Protein AF-A0A2P8FN75-F1 (afdb_monomer_lite)

Organism: NCBI:txid363837

Radius of gyration: 13.48 Å; chains: 1; bounding box: 34×28×30 Å

Foldseek 3Di:
DDDDDDDDDDDDPPDPQQAEAEDPADPPVVVVLVVVVVVVDPPWNWDWDQDPVGNQKIWTWTADPRNHIYIYIHGDD

Sequence (77 aa):
MGDIVLNISEHHGDASPGACVCVDDFKDIEAYQKKLIDKQYKYNRPGIEEAFYDPTILTVTVNDPFYNKIIFAGKKQ

Secondary structure (DSSP, 8-state):
-PPP-------TTTS-TT-EEEE-S-SSHHHHHHHHHHTT-TT-----EEETTEEEEEEEEEE-TTS-EEEEEEE--

pLDDT: mean 87.8, std 12.78, range [48.78, 98.19]

InterPro domains:
  IPR000335 Bleomycin resistance protein [PF19581] (4-76)
  IPR029068 Glyoxalase/Bleomycin resistance protein/Dihydroxybiphenyl dioxygenase [SSF54593] (4-73)

Structure (mmCIF, N/CA/C/O backbone):
data_AF-A0A2P8FN75-F1
#
_entry.id   AF-A0A2P8FN75-F1
#
loop_
_atom_site.group_PDB
_atom_site.id
_atom_site.type_symbol
_atom_site.label_atom_id
_atom_site.label_alt_id
_atom_site.label_comp_id
_atom_site.label_asym_id
_atom_site.label_entity_id
_atom_site.label_seq_id
_atom_site.pdbx_PDB_ins_code
_atom_site.Cartn_x
_atom_site.Cartn_y
_atom_site.Cartn_z
_atom_site.occupancy
_atom_site.B_iso_or_equiv
_atom_site.auth_seq_id
_atom_site.auth_comp_id
_atom_site.auth_asym_id
_atom_site.auth_atom_id
_atom_site.pdbx_PDB_model_num
ATOM 1 N N . MET A 1 1 ? -18.845 6.247 -11.421 1.00 48.78 1 MET A N 1
ATOM 2 C CA . MET A 1 1 ? -17.386 6.213 -11.198 1.00 48.78 1 MET A CA 1
ATOM 3 C C . MET A 1 1 ? -16.823 5.181 -12.149 1.00 48.78 1 MET A C 1
ATOM 5 O O . MET A 1 1 ? -17.393 4.101 -12.216 1.00 48.78 1 MET A O 1
ATOM 9 N N . GLY A 1 2 ? -15.852 5.577 -12.970 1.00 67.31 2 GLY A N 1
ATOM 10 C CA . GLY A 1 2 ? -15.200 4.687 -13.932 1.00 67.31 2 GLY A CA 1
ATOM 11 C C . GLY A 1 2 ? -14.054 3.911 -13.289 1.00 67.31 2 GLY A C 1
ATOM 12 O O . GLY A 1 2 ? -13.690 4.180 -12.144 1.00 67.31 2 GLY A O 1
ATOM 13 N N . ASP A 1 3 ? -13.502 2.963 -14.034 1.00 76.19 3 ASP A N 1
ATOM 14 C CA . ASP A 1 3 ? -12.367 2.159 -13.591 1.00 76.19 3 ASP A CA 1
ATOM 15 C C . ASP A 1 3 ? -11.081 2.995 -13.508 1.00 76.19 3 ASP A C 1
ATOM 17 O O . ASP A 1 3 ? -10.863 3.919 -14.296 1.00 76.19 3 ASP A O 1
ATOM 21 N N . ILE A 1 4 ? -10.206 2.643 -12.563 1.00 82.06 4 ILE A N 1
ATOM 22 C CA . ILE A 1 4 ? -8.844 3.179 -12.481 1.00 82.06 4 ILE A CA 1
ATOM 23 C C . ILE A 1 4 ? -7.925 2.229 -13.246 1.00 82.06 4 ILE A C 1
ATOM 25 O O . ILE A 1 4 ? -7.804 1.056 -12.892 1.00 82.06 4 ILE A O 1
ATOM 29 N N . VAL A 1 5 ? -7.252 2.742 -14.277 1.00 84.75 5 VAL A N 1
ATOM 30 C CA . VAL A 1 5 ? -6.251 1.993 -15.045 1.00 84.75 5 VAL A CA 1
ATOM 31 C C . VAL A 1 5 ? -4.876 2.570 -14.749 1.00 84.75 5 VAL A C 1
ATOM 33 O O . VAL A 1 5 ? -4.585 3.712 -15.099 1.00 84.75 5 VAL A O 1
ATOM 36 N N . LEU A 1 6 ? -4.027 1.768 -14.108 1.00 82.38 6 LEU A N 1
ATOM 37 C CA . LEU A 1 6 ? -2.634 2.118 -13.859 1.00 82.38 6 LEU A CA 1
ATOM 38 C C . LEU A 1 6 ? -1.748 1.432 -14.902 1.00 82.38 6 LEU A C 1
ATOM 40 O O . LEU A 1 6 ? -1.606 0.210 -14.895 1.00 82.38 6 LEU A O 1
ATOM 44 N N . ASN A 1 7 ? -1.143 2.224 -15.787 1.00 81.50 7 ASN A N 1
ATOM 45 C CA . ASN A 1 7 ? -0.133 1.737 -16.721 1.00 81.50 7 ASN A CA 1
ATOM 46 C C . ASN A 1 7 ? 1.240 1.848 -16.056 1.00 81.50 7 ASN A C 1
ATOM 48 O O . ASN A 1 7 ? 1.709 2.953 -15.791 1.00 81.50 7 ASN A O 1
ATOM 52 N N . ILE A 1 8 ? 1.867 0.706 -15.779 1.00 74.81 8 ILE A N 1
ATOM 53 C CA . ILE A 1 8 ? 3.213 0.636 -15.202 1.00 74.81 8 ILE A CA 1
ATOM 54 C C . ILE A 1 8 ? 4.178 0.214 -16.308 1.00 74.81 8 ILE A C 1
ATOM 56 O O . ILE A 1 8 ? 3.949 -0.790 -16.982 1.00 74.81 8 ILE A O 1
ATOM 60 N N . SER A 1 9 ? 5.258 0.971 -16.488 1.00 72.12 9 SER A N 1
ATOM 61 C CA . SER A 1 9 ? 6.334 0.652 -17.425 1.00 72.12 9 SER A CA 1
ATOM 62 C C . SER A 1 9 ? 7.668 0.562 -16.697 1.00 72.12 9 SER A C 1
ATOM 64 O O . SER A 1 9 ? 8.013 1.446 -15.914 1.00 72.12 9 SER A O 1
ATOM 66 N N . GLU A 1 10 ? 8.457 -0.459 -17.013 1.00 62.06 10 GLU A N 1
ATOM 67 C CA . GLU A 1 10 ? 9.865 -0.506 -16.635 1.00 62.06 10 GLU A CA 1
ATOM 68 C C . GLU A 1 10 ? 10.638 0.471 -17.531 1.00 62.06 10 GLU A C 1
ATOM 70 O O . GLU A 1 10 ? 10.769 0.236 -18.732 1.00 62.06 10 GLU A O 1
ATOM 75 N N . HIS A 1 11 ? 11.096 1.601 -16.987 1.00 64.12 11 HIS A N 1
ATOM 76 C CA . HIS A 1 11 ? 11.971 2.542 -17.695 1.00 64.12 11 HIS A CA 1
ATOM 77 C C . HIS A 1 11 ? 13.179 2.877 -16.820 1.00 64.12 11 HIS A C 1
ATOM 79 O O . HIS A 1 11 ? 13.070 3.554 -15.802 1.00 64.12 11 HIS A O 1
ATOM 85 N N . HIS A 1 12 ? 14.356 2.412 -17.227 1.00 49.00 12 HIS A N 1
ATOM 86 C CA . HIS A 1 12 ? 15.616 2.746 -16.574 1.00 49.00 12 HIS A CA 1
ATOM 87 C C . HIS A 1 12 ? 16.170 4.038 -17.204 1.00 49.00 12 HIS A C 1
ATOM 89 O O . HIS A 1 12 ? 16.735 3.992 -18.293 1.00 49.00 12 HIS A O 1
ATOM 95 N N . GLY A 1 13 ? 15.977 5.195 -16.556 1.00 54.88 13 GLY A N 1
ATOM 96 C CA . GLY A 1 13 ? 16.612 6.467 -16.952 1.00 54.88 13 GLY A CA 1
ATOM 97 C C . GLY A 1 13 ? 15.705 7.703 -16.999 1.00 54.88 13 GLY A C 1
ATOM 98 O O . GLY A 1 13 ? 16.188 8.789 -16.701 1.00 54.88 13 GLY A O 1
ATOM 99 N N . ASP A 1 14 ? 14.415 7.539 -17.314 1.00 62.81 14 ASP A N 1
ATOM 100 C CA . ASP A 1 14 ? 13.411 8.630 -17.389 1.00 62.81 14 ASP A CA 1
AT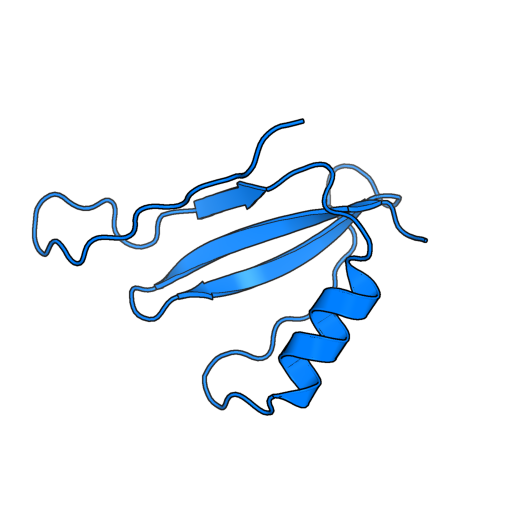OM 101 C C . ASP A 1 14 ? 12.173 8.363 -16.503 1.00 62.81 14 ASP A C 1
ATOM 103 O O . ASP A 1 14 ? 11.207 9.120 -16.467 1.00 62.81 14 ASP A O 1
ATOM 107 N N . ALA A 1 15 ? 12.172 7.254 -15.757 1.00 56.03 15 ALA A N 1
ATOM 108 C CA . ALA A 1 15 ? 11.125 6.993 -14.778 1.00 56.03 15 ALA A CA 1
ATOM 109 C C . ALA A 1 15 ? 11.383 7.775 -13.488 1.00 56.03 15 ALA A C 1
ATOM 111 O O . ALA A 1 15 ? 12.530 7.964 -13.089 1.00 56.03 15 ALA A O 1
ATOM 112 N N . SER A 1 16 ? 10.305 8.143 -12.791 1.00 62.09 16 SER A N 1
ATOM 113 C CA . SER A 1 16 ? 10.362 8.557 -11.386 1.00 62.09 16 SER A CA 1
ATOM 114 C C . SER A 1 16 ? 10.585 7.311 -10.521 1.00 62.09 16 SER A C 1
ATOM 116 O O . SER A 1 16 ? 9.640 6.540 -10.343 1.00 62.09 16 SER A O 1
ATOM 118 N N . PRO A 1 17 ? 11.803 7.061 -10.005 1.00 65.12 17 PRO A N 1
ATOM 119 C CA . PRO A 1 17 ? 12.068 5.869 -9.214 1.00 65.12 17 PRO A CA 1
ATOM 120 C C . PRO A 1 17 ? 11.276 5.960 -7.909 1.00 65.12 17 PRO A C 1
ATOM 122 O O . PRO A 1 17 ? 11.354 6.969 -7.207 1.00 65.12 17 PRO A O 1
ATOM 125 N N . GLY A 1 18 ? 10.520 4.913 -7.576 1.00 73.38 18 GLY A N 1
ATOM 126 C CA . GLY A 1 18 ? 9.738 4.873 -6.341 1.00 73.38 18 GLY A CA 1
ATOM 127 C C . GLY A 1 18 ? 8.548 5.832 -6.330 1.00 73.38 18 GLY A C 1
ATOM 128 O O . GLY A 1 18 ? 8.274 6.461 -5.304 1.00 73.38 18 GLY A O 1
ATOM 129 N N . ALA A 1 19 ? 7.843 5.955 -7.459 1.00 86.25 19 ALA A N 1
ATOM 130 C CA . ALA A 1 19 ? 6.625 6.750 -7.546 1.00 86.25 19 ALA A CA 1
ATO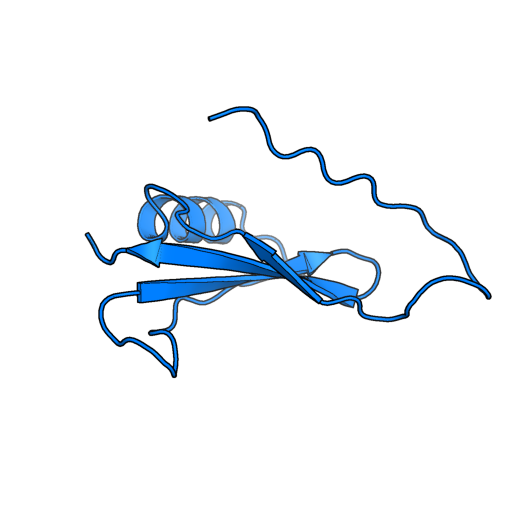M 131 C C . ALA A 1 19 ? 5.606 6.327 -6.472 1.00 86.25 19 ALA A C 1
ATOM 133 O O . ALA A 1 19 ? 5.522 5.156 -6.101 1.00 86.25 19 ALA A O 1
ATOM 134 N N . CYS A 1 20 ? 4.821 7.285 -5.979 1.00 90.06 20 CYS A N 1
ATOM 135 C CA . CYS A 1 20 ? 3.778 7.050 -4.986 1.00 90.06 20 CYS A CA 1
ATOM 136 C C . CYS A 1 20 ? 2.423 7.468 -5.560 1.00 90.06 20 CYS A C 1
ATOM 138 O O . CYS A 1 20 ? 2.245 8.628 -5.932 1.00 90.06 20 CYS A O 1
ATOM 140 N N . VAL A 1 21 ? 1.481 6.531 -5.634 1.00 91.25 21 VAL A N 1
ATOM 141 C CA . VAL A 1 21 ? 0.116 6.757 -6.124 1.00 91.25 21 VAL A CA 1
ATOM 142 C C . VAL A 1 21 ? -0.865 6.482 -4.992 1.00 91.25 21 VAL A C 1
ATOM 144 O O . VAL A 1 21 ? -0.787 5.429 -4.363 1.00 91.25 21 VAL A O 1
ATOM 147 N N . CYS A 1 22 ? -1.798 7.404 -4.751 1.00 93.75 22 CYS A N 1
ATOM 148 C CA . CYS A 1 22 ? -2.902 7.210 -3.812 1.00 93.75 22 CYS A CA 1
ATOM 149 C C . CYS A 1 22 ? -4.202 6.955 -4.580 1.00 93.75 22 CYS A C 1
ATOM 151 O O . CYS A 1 22 ? -4.522 7.674 -5.525 1.00 93.75 22 CYS A O 1
ATOM 153 N N . VAL A 1 23 ? -4.928 5.918 -4.177 1.00 94.12 23 VAL A N 1
ATOM 154 C CA . VAL A 1 23 ? -6.266 5.578 -4.654 1.00 94.12 23 VAL A CA 1
ATOM 155 C C . VAL A 1 23 ? -7.236 5.848 -3.511 1.00 94.12 23 VAL A C 1
ATOM 157 O O . VAL A 1 23 ? -7.300 5.068 -2.560 1.00 94.12 23 VAL A O 1
ATOM 160 N N . ASP A 1 24 ? -7.964 6.956 -3.612 1.00 93.25 24 ASP A N 1
ATOM 161 C CA . ASP A 1 24 ? -8.933 7.394 -2.606 1.00 93.25 24 ASP A CA 1
ATOM 162 C C . ASP A 1 24 ? -10.317 6.747 -2.795 1.00 93.25 24 ASP A C 1
ATOM 164 O O . ASP A 1 24 ? -10.637 6.215 -3.861 1.00 93.25 24 ASP A O 1
ATOM 168 N N . ASP A 1 25 ? -11.148 6.821 -1.748 1.00 93.31 25 ASP A N 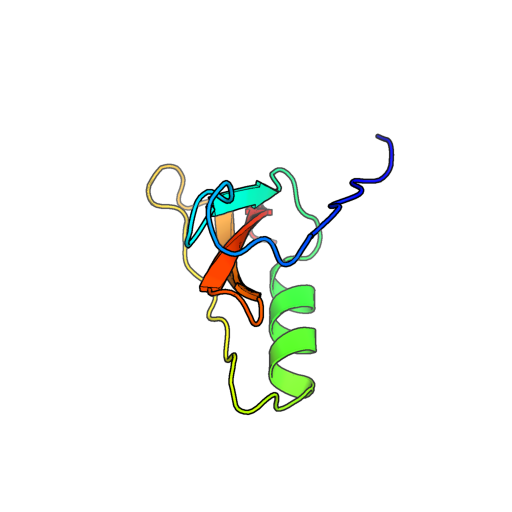1
ATOM 169 C CA . ASP A 1 25 ? -12.510 6.257 -1.678 1.00 93.31 25 ASP A CA 1
ATOM 170 C C . ASP A 1 25 ? -12.574 4.756 -2.030 1.00 93.31 25 ASP A C 1
ATOM 172 O O . ASP A 1 25 ? -13.524 4.251 -2.638 1.00 93.31 25 ASP A O 1
ATOM 176 N N . PHE A 1 26 ? -11.529 4.017 -1.646 1.00 94.81 26 PHE A N 1
ATOM 177 C CA . PHE A 1 26 ? -11.438 2.582 -1.863 1.00 94.81 26 PHE A CA 1
ATOM 178 C C . PHE A 1 26 ? -12.405 1.834 -0.941 1.00 94.81 26 PHE A C 1
ATOM 180 O O . PHE A 1 26 ? -12.406 2.008 0.280 1.00 94.81 26 PHE A O 1
ATOM 187 N N . LYS A 1 27 ? -13.233 0.970 -1.526 1.00 93.81 27 LYS A N 1
ATOM 188 C CA . LYS A 1 27 ? -14.238 0.196 -0.789 1.00 93.81 27 LYS A CA 1
ATOM 189 C C . LYS A 1 27 ? -13.643 -1.092 -0.235 1.00 93.81 27 LYS A C 1
ATOM 191 O O . LYS A 1 27 ? -12.753 -1.682 -0.841 1.00 93.81 27 LYS A O 1
ATOM 196 N N . ASP A 1 28 ? -14.176 -1.536 0.897 1.00 95.25 28 ASP A N 1
ATOM 197 C CA . ASP A 1 28 ? -13.865 -2.830 1.510 1.00 95.25 28 ASP A CA 1
ATOM 198 C C . ASP A 1 28 ? -12.363 -3.044 1.799 1.00 95.25 28 ASP A C 1
ATOM 200 O O . ASP A 1 28 ? -11.814 -4.134 1.608 1.00 95.25 28 ASP A O 1
ATOM 204 N N . ILE A 1 29 ? -11.673 -1.993 2.259 1.00 96.38 29 ILE A N 1
ATOM 205 C CA . ILE A 1 29 ? -10.208 -1.968 2.405 1.00 96.38 29 ILE A CA 1
ATOM 206 C C . ILE A 1 29 ? -9.653 -3.070 3.324 1.00 96.38 29 ILE A C 1
ATOM 208 O O . ILE A 1 29 ? -8.637 -3.688 3.005 1.00 96.38 29 ILE A O 1
ATOM 212 N N . GLU A 1 30 ? -10.340 -3.384 4.421 1.00 96.31 30 GLU A N 1
ATOM 213 C CA . GLU A 1 30 ? -9.957 -4.465 5.339 1.00 96.31 30 GLU A CA 1
ATOM 214 C C . GLU A 1 30 ? -10.044 -5.840 4.670 1.00 96.31 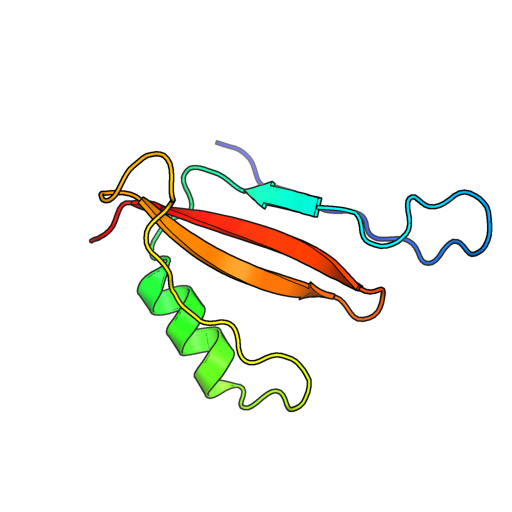30 GLU A C 1
ATOM 216 O O . GLU A 1 30 ? -9.126 -6.658 4.772 1.00 96.31 30 GLU A O 1
ATOM 221 N N . ALA A 1 31 ? -11.122 -6.086 3.918 1.00 96.56 31 ALA A N 1
ATOM 222 C CA . ALA A 1 31 ? -11.292 -7.324 3.168 1.00 96.56 31 ALA A CA 1
ATOM 223 C C . ALA A 1 31 ? -10.228 -7.453 2.068 1.00 96.56 31 ALA A C 1
ATOM 225 O O . ALA A 1 31 ? -9.689 -8.540 1.836 1.00 96.56 31 ALA A O 1
ATOM 226 N N . TYR A 1 32 ? -9.881 -6.339 1.419 1.00 95.75 32 TYR A N 1
ATOM 227 C CA . TYR A 1 32 ? -8.813 -6.293 0.431 1.00 95.75 32 TYR A CA 1
ATOM 228 C C . TYR A 1 32 ? -7.439 -6.597 1.044 1.00 95.75 32 TYR A C 1
ATOM 230 O O . TYR A 1 32 ? -6.726 -7.457 0.523 1.00 95.75 32 TYR A O 1
ATOM 238 N N . GLN A 1 33 ? -7.088 -5.978 2.175 1.00 96.56 33 GLN A N 1
ATOM 239 C CA . GLN A 1 33 ? -5.838 -6.261 2.889 1.00 96.56 33 GLN A CA 1
ATOM 240 C C . GLN A 1 33 ? -5.751 -7.732 3.299 1.00 96.56 33 GLN A C 1
ATOM 242 O O . GLN A 1 33 ? -4.744 -8.389 3.017 1.00 96.56 33 GLN A O 1
ATOM 247 N N . LYS A 1 34 ? -6.833 -8.285 3.860 1.00 96.56 34 LYS A N 1
ATOM 248 C CA . LYS A 1 34 ? -6.898 -9.701 4.226 1.00 96.56 34 LYS A CA 1
ATOM 249 C C . LYS A 1 34 ? -6.648 -10.596 3.011 1.00 96.56 34 LYS A C 1
ATOM 251 O O . LYS A 1 34 ? -5.809 -11.493 3.066 1.00 96.56 34 LYS A O 1
ATOM 256 N N . LYS A 1 35 ? -7.310 -10.312 1.884 1.00 96.62 35 LYS A N 1
ATOM 257 C CA . LYS A 1 35 ? -7.117 -11.039 0.620 1.00 96.62 35 LYS A CA 1
ATOM 258 C C . LYS A 1 35 ? -5.666 -10.984 0.134 1.00 96.62 35 LYS A C 1
ATOM 260 O O . LYS A 1 35 ? -5.199 -11.948 -0.468 1.00 96.62 35 LYS A O 1
ATOM 265 N N . LEU A 1 36 ? -4.949 -9.879 0.349 1.00 95.44 36 LEU A N 1
ATOM 266 C CA . LEU A 1 36 ? -3.531 -9.771 -0.006 1.00 95.44 36 LEU A CA 1
ATOM 267 C C . LEU A 1 36 ? -2.639 -10.612 0.914 1.00 95.44 36 LEU A C 1
ATOM 269 O O . LEU A 1 36 ? -1.761 -11.314 0.412 1.00 95.44 36 LEU A O 1
ATOM 273 N N . ILE A 1 37 ? -2.875 -10.593 2.228 1.00 96.88 37 ILE A N 1
ATOM 274 C CA . ILE A 1 37 ? -2.119 -11.410 3.190 1.00 96.88 37 ILE A CA 1
ATOM 275 C C . ILE A 1 37 ? -2.350 -12.907 2.969 1.00 96.88 37 ILE A C 1
ATOM 277 O O . ILE A 1 37 ? -1.391 -13.681 2.997 1.00 96.88 37 ILE A O 1
ATOM 281 N N . ASP A 1 38 ? -3.586 -13.310 2.666 1.00 97.19 38 ASP A N 1
ATOM 282 C CA . ASP A 1 38 ? -3.950 -14.707 2.402 1.00 97.19 38 ASP A CA 1
ATOM 283 C C . ASP A 1 38 ? -3.210 -15.288 1.178 1.00 97.19 38 ASP A C 1
ATOM 285 O O . ASP A 1 38 ? -3.012 -16.499 1.095 1.00 97.19 38 ASP A O 1
ATOM 289 N N . LYS A 1 39 ? -2.729 -14.447 0.246 1.00 95.81 39 LYS A N 1
ATOM 290 C CA . LYS A 1 39 ? -1.877 -14.892 -0.876 1.00 95.81 39 LYS A CA 1
ATOM 291 C C . LYS A 1 39 ? -0.473 -15.320 -0.442 1.00 95.81 39 LYS A C 1
ATOM 293 O O . LYS A 1 39 ? 0.263 -15.865 -1.259 1.00 95.81 39 LYS A O 1
ATOM 298 N N . GLN A 1 40 ? -0.073 -15.024 0.797 1.00 93.62 40 GLN A N 1
ATOM 299 C CA . GLN A 1 40 ? 1.243 -15.342 1.358 1.00 93.62 40 GLN A CA 1
ATOM 300 C C . GLN A 1 40 ? 2.421 -14.882 0.481 1.00 93.62 40 GLN A C 1
ATOM 302 O O . GLN A 1 40 ? 3.462 -15.538 0.406 1.00 93.62 40 GLN A O 1
ATOM 307 N N . TYR A 1 41 ? 2.277 -13.735 -0.189 1.00 92.88 41 TYR A N 1
ATOM 308 C CA . TYR A 1 41 ? 3.322 -13.228 -1.068 1.00 92.88 41 TYR A CA 1
ATOM 309 C C . TYR A 1 41 ? 4.565 -12.827 -0.261 1.00 92.88 41 TYR A C 1
ATOM 311 O O . TYR A 1 41 ? 4.513 -11.996 0.643 1.00 92.88 41 TYR A O 1
ATOM 319 N N . LYS A 1 42 ? 5.711 -13.436 -0.583 1.00 92.75 42 LYS A N 1
ATOM 320 C CA . LYS A 1 42 ? 6.944 -13.321 0.215 1.00 92.75 42 LYS A CA 1
ATOM 321 C C . LYS A 1 42 ? 7.469 -11.887 0.323 1.00 92.75 42 LYS A C 1
ATOM 323 O O . LYS A 1 42 ? 8.028 -11.528 1.357 1.00 92.75 42 LYS A O 1
ATOM 328 N N . TYR A 1 43 ? 7.311 -11.101 -0.739 1.00 89.31 43 TYR A N 1
ATOM 329 C CA . TYR A 1 43 ? 7.950 -9.791 -0.887 1.00 89.31 43 TYR A CA 1
ATOM 330 C C . TYR A 1 43 ? 7.044 -8.615 -0.516 1.00 89.31 43 TYR A C 1
ATOM 332 O O . TYR A 1 43 ? 7.493 -7.475 -0.541 1.00 89.31 43 TYR A O 1
ATOM 340 N N . ASN A 1 44 ? 5.779 -8.864 -0.175 1.00 91.44 44 ASN A N 1
ATOM 341 C CA . ASN A 1 44 ? 4.855 -7.806 0.211 1.00 91.44 44 ASN A CA 1
ATOM 342 C C . ASN A 1 44 ? 3.860 -8.343 1.244 1.00 91.44 44 ASN A C 1
ATOM 344 O O . ASN A 1 44 ? 3.101 -9.270 0.963 1.00 91.44 44 ASN A O 1
ATOM 348 N N . ARG A 1 45 ? 3.890 -7.763 2.445 1.00 95.06 45 ARG A N 1
ATOM 349 C CA . ARG A 1 45 ? 2.981 -8.064 3.556 1.00 95.06 45 ARG A CA 1
ATOM 350 C C . ARG A 1 45 ? 2.361 -6.750 4.029 1.00 95.06 45 ARG A C 1
ATOM 352 O O . ARG A 1 45 ? 2.824 -6.198 5.026 1.00 95.06 45 ARG A O 1
ATOM 359 N N . PRO A 1 46 ? 1.401 -6.204 3.269 1.00 96.06 46 PRO A N 1
ATOM 360 C CA . PRO A 1 46 ? 0.879 -4.875 3.535 1.00 96.06 46 PRO A CA 1
ATOM 361 C C . PRO A 1 46 ? 0.064 -4.877 4.831 1.00 96.06 46 PRO A C 1
ATOM 363 O O . PRO A 1 46 ? -0.805 -5.730 5.024 1.00 96.06 46 PRO A O 1
ATOM 366 N N . GLY A 1 47 ? 0.366 -3.940 5.727 1.00 96.44 47 GLY A N 1
ATOM 367 C CA . GLY A 1 47 ? -0.430 -3.680 6.925 1.00 96.44 47 GLY A CA 1
ATOM 368 C C . GLY A 1 47 ? -1.672 -2.847 6.614 1.00 96.44 47 GLY A C 1
ATOM 369 O O . GLY A 1 47 ? -1.890 -2.440 5.471 1.00 96.44 47 GLY A O 1
ATOM 370 N N . ILE A 1 48 ? -2.466 -2.599 7.651 1.00 96.94 48 ILE A N 1
ATOM 371 C CA . ILE A 1 48 ? -3.533 -1.604 7.631 1.00 96.94 48 ILE A CA 1
ATOM 372 C C . ILE A 1 48 ? -3.257 -0.573 8.720 1.00 96.94 48 ILE A C 1
ATOM 374 O O . ILE A 1 48 ? -2.905 -0.941 9.841 1.00 96.94 48 ILE A O 1
ATOM 378 N N . GLU A 1 49 ? -3.370 0.703 8.377 1.00 97.06 49 GLU A N 1
ATOM 379 C CA . GLU A 1 49 ? -3.020 1.818 9.261 1.00 97.06 49 GLU A CA 1
ATOM 380 C C . GLU A 1 49 ? -4.087 2.912 9.162 1.00 97.06 49 GLU A C 1
ATOM 382 O O . GLU A 1 49 ? -4.631 3.143 8.082 1.00 97.06 49 GLU A O 1
ATOM 387 N N . GLU A 1 50 ? -4.385 3.598 10.266 1.00 97.69 50 GLU A N 1
ATOM 388 C CA . GLU A 1 50 ? -5.219 4.805 10.237 1.00 97.69 50 GLU A CA 1
ATOM 389 C C . GLU A 1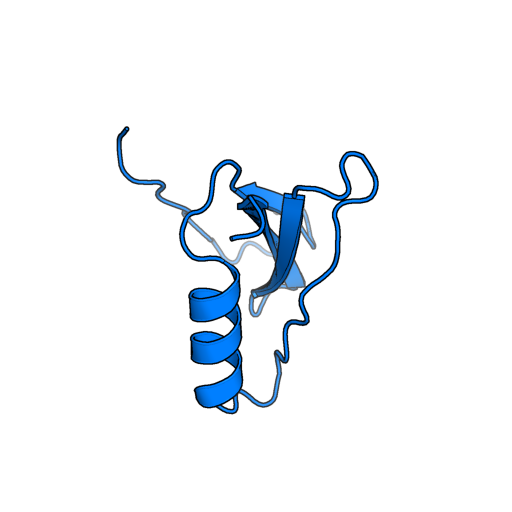 50 ? -4.471 5.936 9.515 1.00 97.69 50 GLU A C 1
ATOM 391 O O . GLU A 1 50 ? -3.270 6.138 9.720 1.00 97.69 50 GLU A O 1
ATOM 396 N N . ALA A 1 51 ? -5.165 6.668 8.643 1.00 96.44 51 ALA A N 1
ATOM 397 C CA . ALA A 1 51 ? -4.568 7.770 7.908 1.00 96.44 51 ALA A CA 1
ATOM 398 C C . ALA A 1 51 ? -4.177 8.897 8.873 1.00 96.44 51 ALA A C 1
ATOM 400 O O . ALA A 1 51 ? -4.958 9.303 9.732 1.00 96.44 51 ALA A O 1
ATOM 401 N N . PHE A 1 52 ? -2.985 9.471 8.691 1.00 94.12 52 PHE A N 1
ATOM 402 C CA . PHE A 1 52 ? -2.482 10.525 9.583 1.00 94.12 52 PHE A CA 1
ATOM 403 C C . PHE A 1 52 ? -3.371 11.782 9.615 1.00 94.12 52 PHE A C 1
ATOM 405 O O . PHE A 1 52 ? -3.318 12.548 10.576 1.00 94.12 52 PHE A O 1
ATOM 412 N N . TYR A 1 53 ? -4.136 12.024 8.546 1.00 94.00 53 TYR A N 1
ATOM 413 C CA . TYR A 1 53 ? -4.990 13.201 8.387 1.00 94.00 53 TYR A CA 1
ATOM 414 C C . TYR A 1 53 ? -6.443 12.963 8.823 1.00 94.00 53 TYR A C 1
ATOM 416 O O . TYR A 1 53 ? -7.160 13.935 9.047 1.00 94.00 53 TYR A O 1
ATOM 424 N N . ASP A 1 54 ? -6.883 11.706 8.935 1.00 96.62 54 ASP A N 1
ATOM 425 C CA . ASP A 1 54 ? -8.246 11.344 9.328 1.00 96.62 54 ASP A CA 1
ATOM 426 C C . ASP A 1 54 ? -8.277 9.909 9.898 1.00 96.62 54 ASP A C 1
ATOM 428 O O . ASP A 1 54 ? -8.116 8.949 9.141 1.00 96.62 54 ASP A O 1
ATOM 432 N N . PRO A 1 55 ? -8.531 9.724 11.209 1.00 96.38 55 PRO A N 1
ATOM 433 C CA . PRO A 1 55 ? -8.555 8.398 11.829 1.00 96.38 55 PRO A CA 1
ATOM 434 C C . PRO A 1 55 ? -9.746 7.532 11.383 1.00 96.38 55 PRO A C 1
ATOM 436 O O . PRO A 1 55 ? -9.795 6.338 11.678 1.00 96.38 55 PRO A O 1
ATOM 439 N N . THR A 1 56 ? -10.731 8.106 10.684 1.00 96.69 56 THR A N 1
ATOM 440 C CA . THR A 1 56 ? -11.850 7.355 10.094 1.00 96.69 56 THR A CA 1
ATOM 441 C C . THR A 1 56 ? -11.492 6.715 8.750 1.00 96.69 56 THR A C 1
ATOM 443 O O . THR A 1 56 ? -12.263 5.907 8.225 1.00 96.69 56 THR A O 1
ATOM 446 N N . ILE A 1 57 ? -10.320 7.038 8.201 1.00 97.81 57 ILE A N 1
ATOM 447 C CA . ILE A 1 57 ? -9.797 6.487 6.955 1.00 97.81 57 ILE A CA 1
ATOM 448 C C . ILE A 1 57 ? -8.690 5.492 7.291 1.00 97.81 57 ILE A C 1
ATOM 450 O O . ILE A 1 57 ? -7.777 5.781 8.059 1.00 97.81 57 ILE A O 1
ATOM 454 N N . LEU A 1 58 ? -8.763 4.309 6.693 1.00 98.19 58 LEU A N 1
ATOM 455 C CA . LEU A 1 58 ? -7.704 3.315 6.720 1.00 98.19 58 LEU A CA 1
ATOM 456 C C . LEU A 1 58 ? -6.898 3.384 5.428 1.00 98.19 58 LEU A C 1
ATOM 458 O O . LEU A 1 58 ? -7.417 3.724 4.363 1.00 98.19 58 LEU A O 1
ATOM 462 N N . THR A 1 59 ? -5.629 3.010 5.526 1.00 98.06 59 THR A N 1
ATOM 463 C CA . THR A 1 59 ? -4.700 2.932 4.406 1.00 98.06 59 THR A CA 1
ATOM 464 C C . THR A 1 59 ? -4.025 1.572 4.343 1.00 98.06 59 THR A C 1
ATOM 466 O O . THR A 1 59 ? -3.710 0.963 5.366 1.00 98.06 59 THR A O 1
ATOM 469 N N . VAL A 1 60 ? -3.812 1.091 3.121 1.00 97.69 60 VAL A N 1
ATOM 470 C CA . VAL A 1 60 ? -3.074 -0.136 2.815 1.00 97.69 60 VAL A CA 1
ATOM 471 C C . VAL A 1 60 ? -2.062 0.203 1.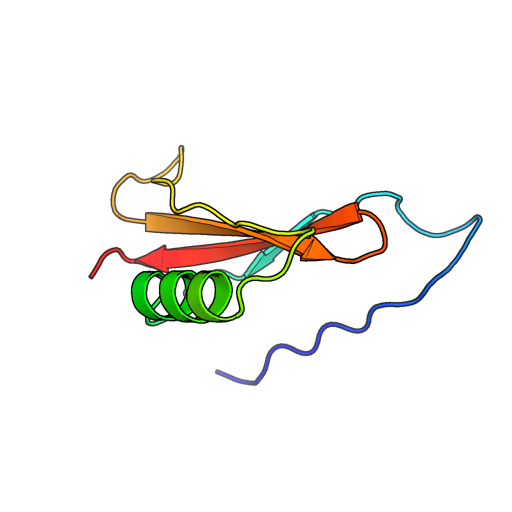734 1.00 97.69 60 VAL A C 1
ATOM 473 O O . VAL A 1 60 ? -2.436 0.528 0.607 1.00 97.69 60 VAL A O 1
ATOM 476 N N . THR A 1 61 ? -0.777 0.120 2.069 1.00 96.62 61 THR A N 1
ATOM 477 C CA . THR A 1 61 ? 0.307 0.409 1.123 1.00 96.62 61 THR A CA 1
ATOM 478 C C . THR A 1 61 ? 0.868 -0.882 0.550 1.00 96.62 61 THR A C 1
ATOM 480 O O . THR A 1 61 ? 1.347 -1.738 1.292 1.00 96.62 61 THR A O 1
ATOM 483 N N . VAL A 1 62 ? 0.860 -1.010 -0.776 1.00 94.38 62 VAL A N 1
ATOM 484 C CA . VAL A 1 62 ? 1.520 -2.102 -1.498 1.00 94.38 62 VAL A CA 1
ATOM 485 C C . VAL A 1 62 ? 2.693 -1.568 -2.310 1.00 94.38 62 VAL A C 1
ATOM 487 O O . VAL A 1 62 ? 2.642 -0.459 -2.834 1.00 94.38 62 VAL A O 1
ATOM 490 N N . ASN A 1 63 ? 3.739 -2.382 -2.433 1.00 91.12 63 ASN A N 1
ATOM 491 C CA . ASN A 1 63 ? 4.878 -2.103 -3.295 1.00 91.12 63 ASN A CA 1
ATOM 492 C C . ASN A 1 63 ? 4.810 -2.990 -4.538 1.00 91.12 63 ASN A C 1
ATOM 494 O O . ASN A 1 63 ? 4.536 -4.194 -4.428 1.00 91.12 63 ASN A O 1
ATOM 498 N N . ASP A 1 64 ? 5.063 -2.398 -5.699 1.00 87.31 64 ASP A N 1
ATOM 499 C CA . ASP A 1 64 ? 5.280 -3.142 -6.935 1.00 87.31 64 ASP A CA 1
ATOM 500 C C . ASP A 1 64 ? 6.744 -3.647 -7.028 1.00 87.31 64 ASP A C 1
ATOM 502 O O . ASP A 1 64 ? 7.581 -3.307 -6.183 1.00 87.31 64 ASP A O 1
ATOM 506 N N . PRO A 1 65 ? 7.088 -4.482 -8.026 1.00 85.31 65 PRO A N 1
ATOM 507 C CA . PRO A 1 65 ? 8.455 -4.985 -8.208 1.00 85.31 65 PRO A CA 1
ATOM 508 C C . PRO A 1 65 ? 9.517 -3.905 -8.470 1.00 85.31 65 PRO A C 1
ATOM 510 O O . PRO A 1 65 ? 10.704 -4.178 -8.311 1.00 85.31 65 PRO A O 1
ATOM 513 N N . PHE A 1 66 ? 9.103 -2.699 -8.856 1.00 82.19 66 PHE A N 1
ATOM 514 C CA . PHE A 1 66 ? 9.967 -1.566 -9.190 1.00 82.19 66 PHE A CA 1
ATOM 515 C C . PHE A 1 66 ? 10.038 -0.538 -8.055 1.00 82.19 66 PHE A C 1
ATOM 517 O O . PHE A 1 66 ? 10.527 0.575 -8.248 1.00 82.19 66 PHE A O 1
ATOM 524 N N . TYR A 1 67 ? 9.587 -0.923 -6.857 1.00 82.62 67 TYR A N 1
ATOM 525 C CA . TYR A 1 67 ? 9.584 -0.092 -5.656 1.00 82.62 67 TYR A CA 1
ATOM 526 C C . TYR A 1 67 ? 8.631 1.112 -5.700 1.00 82.62 67 TYR A C 1
ATOM 528 O O . TYR A 1 67 ? 8.720 1.993 -4.841 1.00 82.62 67 TYR A O 1
ATOM 536 N N . ASN A 1 68 ? 7.688 1.144 -6.646 1.00 87.06 68 ASN A N 1
ATOM 537 C CA . ASN A 1 68 ? 6.582 2.093 -6.601 1.00 87.06 68 ASN A CA 1
ATOM 538 C C . ASN A 1 68 ? 5.623 1.713 -5.471 1.00 87.06 68 ASN A C 1
ATOM 540 O O . ASN A 1 68 ? 5.359 0.534 -5.220 1.00 87.06 68 ASN A O 1
ATOM 544 N N . LYS A 1 69 ? 5.075 2.730 -4.811 1.00 91.31 69 LYS A N 1
ATOM 545 C CA . LYS A 1 69 ? 4.098 2.601 -3.733 1.00 91.31 69 LYS A CA 1
ATOM 546 C C . LYS A 1 69 ? 2.711 2.904 -4.269 1.00 91.31 69 LYS A C 1
ATOM 548 O O . LYS A 1 69 ? 2.486 3.949 -4.875 1.00 91.31 69 LYS A O 1
ATOM 553 N N . ILE A 1 70 ? 1.775 2.011 -3.994 1.00 93.94 70 ILE A N 1
ATOM 554 C CA . ILE A 1 70 ? 0.356 2.227 -4.255 1.00 93.94 70 ILE A CA 1
ATOM 555 C C . ILE A 1 70 ? -0.345 2.188 -2.903 1.00 93.94 70 ILE A C 1
ATOM 557 O O . ILE A 1 70 ? -0.323 1.167 -2.213 1.00 93.94 70 ILE A O 1
ATOM 561 N N . ILE A 1 71 ? -0.921 3.318 -2.513 1.00 96.06 71 ILE A N 1
ATOM 562 C CA . ILE A 1 71 ? -1.657 3.494 -1.267 1.00 96.06 71 ILE A CA 1
ATOM 563 C C . ILE A 1 71 ? -3.139 3.420 -1.609 1.00 96.06 71 ILE A C 1
ATOM 565 O O . ILE A 1 71 ? -3.639 4.239 -2.372 1.00 96.06 71 ILE A O 1
ATOM 569 N N . PHE A 1 72 ? -3.843 2.443 -1.055 1.00 96.69 72 PHE A N 1
ATOM 570 C CA . PHE A 1 72 ? -5.301 2.402 -1.097 1.00 96.69 72 PHE A CA 1
ATOM 571 C C . PHE A 1 72 ? -5.822 3.057 0.175 1.00 96.69 72 PHE A C 1
ATOM 573 O O . PHE A 1 72 ? -5.436 2.624 1.259 1.00 96.69 72 PHE A O 1
ATOM 580 N N . ALA A 1 73 ? -6.666 4.079 0.051 1.00 97.38 73 ALA A N 1
ATOM 581 C CA . ALA A 1 73 ? -7.279 4.788 1.166 1.00 97.38 73 ALA A CA 1
ATOM 582 C C . ALA A 1 73 ? -8.801 4.619 1.115 1.00 97.38 73 ALA A C 1
ATOM 584 O O . ALA A 1 73 ? -9.437 4.893 0.098 1.00 97.38 73 ALA A O 1
ATOM 585 N N . GLY A 1 74 ? -9.389 4.147 2.210 1.00 97.06 74 GLY A N 1
ATOM 586 C CA . GLY A 1 74 ? -10.804 3.798 2.283 1.00 97.06 74 GLY A CA 1
ATOM 587 C C . GLY A 1 74 ? -11.371 4.034 3.671 1.00 97.06 74 GLY A C 1
ATOM 588 O O . GLY A 1 74 ? -10.645 3.962 4.660 1.00 97.06 74 GLY A O 1
ATOM 589 N N . LYS A 1 75 ? -12.672 4.315 3.769 1.00 96.50 75 LYS A N 1
ATOM 590 C CA . LYS A 1 75 ? -13.325 4.467 5.076 1.00 96.50 75 LYS A CA 1
ATOM 591 C C . LYS A 1 75 ? -13.254 3.169 5.875 1.00 96.50 75 LYS A C 1
ATOM 593 O O . LYS A 1 75 ? -13.469 2.086 5.330 1.00 96.50 75 LYS A O 1
ATOM 598 N N . LYS A 1 76 ? -12.986 3.310 7.173 1.00 91.69 76 LYS A N 1
ATOM 599 C CA . LYS A 1 76 ? -13.160 2.249 8.167 1.00 91.69 76 LYS A CA 1
ATOM 600 C C . LYS A 1 76 ? -14.622 1.792 8.145 1.00 91.69 76 LYS A C 1
ATOM 602 O O . LYS A 1 76 ? -15.515 2.644 8.110 1.00 91.69 76 LYS A O 1
ATOM 607 N N . GLN A 1 77 ? -14.844 0.481 8.093 1.00 82.88 77 GLN A N 1
ATOM 608 C CA . GLN A 1 77 ? -16.185 -0.113 8.117 1.00 82.88 77 GLN A CA 1
ATOM 609 C C . GLN A 1 77 ? -16.668 -0.333 9.549 1.00 82.88 77 GLN A C 1
ATOM 611 O O . GLN A 1 77 ? -15.817 -0.527 10.447 1.00 82.88 77 GLN A O 1
#